Protein AF-A0A4Y2SR06-F1 (afdb_monomer_lite)

Foldseek 3Di:
DVVVVVVVVVPDDPVRVVVVVVVVVVVVVVVVVPDDPVRVVVVVVVVVVVVVVCVVPDDPVRVVVVVVVVVVVVVVVVVVVVVVVVVVVVVVVVVVVVVVD

pLDDT: mean 93.0, std 7.93, range [55.81, 98.44]

Structure (mmCIF, N/CA/C/O backbone):
data_AF-A0A4Y2SR06-F1
#
_entry.id   AF-A0A4Y2SR06-F1
#
loop_
_atom_site.group_PDB
_atom_site.id
_atom_site.type_symbol
_atom_site.label_atom_id
_atom_site.label_alt_id
_atom_site.label_comp_id
_atom_site.label_asym_id
_atom_site.label_entity_id
_atom_site.label_seq_id
_atom_site.pdbx_PDB_ins_code
_atom_site.Cartn_x
_atom_site.Cartn_y
_atom_site.Cartn_z
_atom_site.occupancy
_atom_site.B_iso_or_equiv
_atom_site.auth_seq_id
_atom_site.auth_comp_id
_atom_site.auth_asym_id
_atom_site.auth_atom_id
_atom_site.pdbx_PDB_model_num
ATOM 1 N N . MET A 1 1 ? -14.951 -2.212 27.320 1.00 62.94 1 MET A N 1
ATOM 2 C CA . MET A 1 1 ? -14.625 -3.253 26.310 1.00 62.94 1 MET A CA 1
ATOM 3 C C . MET A 1 1 ? -13.299 -2.998 25.588 1.00 62.94 1 MET A C 1
ATOM 5 O O . MET A 1 1 ? -12.581 -3.966 25.379 1.00 62.94 1 MET A O 1
ATOM 9 N N . ALA A 1 2 ? -12.946 -1.748 25.249 1.00 69.56 2 ALA A N 1
ATOM 10 C CA . ALA A 1 2 ? -11.675 -1.420 24.586 1.00 69.56 2 ALA A CA 1
ATOM 11 C C . ALA A 1 2 ? -10.422 -1.792 25.412 1.00 69.56 2 ALA A C 1
ATOM 13 O O . ALA A 1 2 ? -9.516 -2.412 24.862 1.00 69.56 2 ALA A O 1
ATOM 14 N N . GLN A 1 3 ? -10.429 -1.529 26.728 1.00 74.12 3 GLN A N 1
ATOM 15 C CA . GLN A 1 3 ? -9.310 -1.834 27.637 1.00 74.12 3 GLN A CA 1
ATOM 16 C C . GLN A 1 3 ? -8.935 -3.328 27.625 1.00 74.12 3 GLN A C 1
ATOM 18 O O . GLN A 1 3 ? -7.843 -3.695 27.217 1.00 74.12 3 GLN A O 1
ATOM 23 N N . ARG A 1 4 ? -9.918 -4.211 27.863 1.00 77.56 4 ARG A N 1
ATOM 24 C CA . ARG A 1 4 ? -9.748 -5.681 27.854 1.00 77.56 4 ARG A CA 1
ATOM 25 C C . ARG A 1 4 ? -9.255 -6.251 26.511 1.00 77.56 4 ARG A C 1
ATOM 27 O O . ARG A 1 4 ? -8.835 -7.405 26.435 1.00 77.56 4 ARG A O 1
ATOM 34 N N . GLY A 1 5 ? -9.399 -5.508 25.413 1.00 81.81 5 GLY A N 1
ATOM 35 C CA . GLY A 1 5 ? -8.852 -5.880 24.106 1.00 81.81 5 GLY A CA 1
ATOM 36 C C . GLY A 1 5 ? -7.397 -5.448 23.920 1.00 81.81 5 GLY A C 1
ATOM 37 O O . GLY A 1 5 ? -6.658 -6.134 23.223 1.00 81.81 5 GLY A O 1
ATOM 38 N N . GLN A 1 6 ? -6.991 -4.337 24.534 1.00 82.56 6 GLN A N 1
ATOM 39 C CA . GLN A 1 6 ? -5.603 -3.874 24.552 1.00 82.56 6 GLN A CA 1
ATOM 40 C C . GLN A 1 6 ? -4.762 -4.722 25.504 1.00 82.56 6 GLN A C 1
ATOM 42 O O . GLN A 1 6 ? -3.706 -5.189 25.092 1.00 82.56 6 GLN A O 1
ATOM 47 N N . ASP A 1 7 ? -5.285 -5.012 26.696 1.00 82.81 7 ASP A N 1
ATOM 48 C CA . ASP A 1 7 ? -4.603 -5.830 27.705 1.00 82.81 7 ASP A CA 1
ATOM 49 C C . ASP A 1 7 ? -4.292 -7.230 27.145 1.00 82.81 7 ASP A C 1
ATOM 51 O O . ASP A 1 7 ? -3.145 -7.664 27.128 1.00 82.81 7 ASP A O 1
ATOM 55 N N . ARG A 1 8 ? -5.280 -7.877 26.505 1.00 84.06 8 ARG A N 1
ATOM 56 C CA . ARG A 1 8 ? -5.074 -9.170 25.826 1.00 84.06 8 ARG A CA 1
ATOM 57 C C . ARG A 1 8 ? -4.044 -9.124 24.696 1.00 84.06 8 ARG A C 1
ATOM 59 O O . ARG A 1 8 ? -3.397 -10.129 24.459 1.00 84.06 8 ARG A O 1
ATOM 66 N N . ARG A 1 9 ? -3.898 -7.999 23.984 1.00 89.00 9 ARG A N 1
ATOM 67 C CA . ARG A 1 9 ? -2.894 -7.848 22.909 1.00 89.00 9 ARG A CA 1
ATOM 68 C C . ARG A 1 9 ? -1.494 -7.565 23.451 1.00 89.00 9 ARG A C 1
ATOM 70 O O . ARG A 1 9 ? -0.523 -7.860 22.760 1.00 89.00 9 ARG A O 1
ATOM 77 N N . ALA A 1 10 ? -1.396 -6.954 24.630 1.00 89.19 10 ALA A N 1
ATOM 78 C CA . ALA A 1 10 ? -0.125 -6.712 25.303 1.00 89.19 10 ALA A CA 1
ATOM 79 C C . ALA A 1 10 ? 0.482 -8.017 25.843 1.00 89.19 10 ALA A C 1
ATOM 81 O O . ALA A 1 10 ? 1.699 -8.160 25.845 1.00 89.19 10 ALA A O 1
ATOM 82 N N . GLU A 1 11 ? -0.368 -8.971 26.230 1.00 92.75 11 GLU A N 1
ATOM 83 C CA . GLU A 1 11 ? 0.021 -10.285 26.762 1.00 92.75 11 GLU A CA 1
ATOM 84 C C . GLU A 1 11 ? 0.252 -11.364 25.683 1.00 92.75 11 GLU A C 1
ATOM 86 O O . GLU A 1 11 ? 0.647 -12.481 26.009 1.00 92.75 11 GLU A O 1
ATOM 91 N N . GLU A 1 12 ? 0.012 -11.065 24.400 1.00 93.25 12 GLU A N 1
ATOM 92 C CA . GLU A 1 12 ? 0.224 -12.028 23.310 1.00 93.25 12 GLU A CA 1
ATOM 93 C C . GLU A 1 12 ? 1.702 -12.391 23.143 1.00 93.25 12 GLU A C 1
ATOM 95 O O . GLU A 1 12 ? 2.574 -11.519 23.079 1.00 93.25 12 GLU A O 1
ATOM 100 N N . THR A 1 13 ? 1.968 -13.683 22.947 1.00 95.62 13 THR A N 1
ATOM 101 C CA . THR A 1 13 ? 3.265 -14.131 22.434 1.00 95.62 13 THR A CA 1
ATOM 102 C C . THR A 1 13 ? 3.447 -13.687 20.979 1.00 95.62 13 THR A C 1
ATOM 104 O O . THR A 1 13 ? 2.475 -13.431 20.263 1.00 95.62 13 THR A O 1
ATOM 107 N N . GLU A 1 14 ? 4.692 -13.628 20.497 1.00 95.25 14 GLU A N 1
ATOM 108 C CA . GLU A 1 14 ? 4.962 -13.290 19.090 1.00 95.25 14 GLU A CA 1
ATOM 109 C C . GLU A 1 14 ? 4.263 -14.256 18.119 1.00 95.25 14 GLU A C 1
ATOM 111 O O . GLU A 1 14 ? 3.745 -13.827 17.091 1.00 95.25 14 GLU A O 1
ATOM 116 N N . GLU A 1 15 ? 4.159 -15.544 18.458 1.00 95.94 15 GLU A N 1
ATOM 117 C CA . GLU A 1 15 ? 3.451 -16.534 17.637 1.00 95.94 15 GLU A CA 1
ATOM 118 C C . GLU A 1 15 ? 1.943 -16.249 17.565 1.00 95.94 15 GLU A C 1
ATOM 120 O O . GLU A 1 15 ? 1.367 -16.203 16.475 1.00 95.94 15 GLU A O 1
ATOM 125 N N . GLN A 1 16 ? 1.309 -15.963 18.706 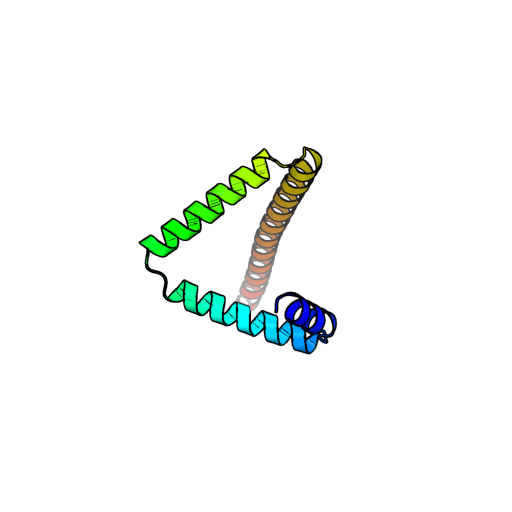1.00 95.88 16 GLN A N 1
ATOM 126 C CA . GLN A 1 16 ? -0.109 -15.597 18.761 1.00 95.88 16 GLN A CA 1
ATOM 127 C C . GLN A 1 16 ? -0.381 -14.292 18.007 1.00 95.88 16 GLN A C 1
ATOM 129 O O . GLN A 1 16 ? -1.351 -14.196 17.247 1.00 95.88 16 GLN A O 1
ATOM 134 N N . ARG A 1 17 ? 0.500 -13.296 18.166 1.00 95.62 17 ARG A N 1
ATOM 135 C CA . ARG A 1 17 ? 0.419 -12.026 17.443 1.00 95.62 17 ARG A CA 1
ATOM 136 C C . ARG A 1 17 ? 0.547 -12.246 15.939 1.00 95.62 17 ARG A C 1
ATOM 138 O O . ARG A 1 17 ? -0.264 -11.704 15.188 1.00 95.62 17 ARG A O 1
ATOM 145 N N . ASN A 1 18 ? 1.522 -13.039 15.499 1.00 96.81 18 ASN A N 1
ATOM 146 C CA . ASN A 1 18 ? 1.748 -13.334 14.086 1.00 96.81 18 ASN A CA 1
ATOM 147 C C . ASN A 1 18 ? 0.563 -14.083 13.471 1.00 96.81 18 ASN A C 1
ATOM 149 O O . ASN A 1 18 ? 0.093 -13.675 12.410 1.00 96.81 18 ASN A O 1
ATOM 153 N N . SER A 1 19 ? 0.011 -15.088 14.162 1.00 96.62 19 SER A N 1
ATOM 154 C CA . SER A 1 19 ? -1.209 -15.780 13.724 1.00 96.62 19 SER A CA 1
ATOM 155 C C . SER A 1 19 ? -2.373 -14.800 13.572 1.00 96.62 19 SER A C 1
ATOM 157 O O . SER A 1 19 ? -2.996 -14.730 12.515 1.00 96.62 19 SER A O 1
ATOM 159 N N . ARG A 1 20 ? -2.620 -13.954 14.582 1.00 95.88 20 ARG A N 1
ATOM 160 C CA . ARG A 1 20 ? -3.701 -12.959 14.539 1.00 95.88 20 ARG A CA 1
ATOM 161 C C . ARG A 1 20 ? -3.508 -11.935 13.417 1.00 95.88 20 ARG A C 1
ATOM 163 O O . ARG A 1 20 ? -4.481 -11.534 12.776 1.00 95.88 20 ARG A O 1
ATOM 170 N N . LEU A 1 21 ? -2.282 -11.454 13.201 1.00 96.56 21 LEU A N 1
ATOM 171 C CA . LEU A 1 21 ? -1.962 -10.528 12.109 1.00 96.56 21 LEU A CA 1
ATOM 172 C C . LEU A 1 21 ? -2.150 -11.198 10.742 1.00 96.56 21 LEU A C 1
ATOM 174 O O . LEU A 1 21 ? -2.693 -10.555 9.844 1.00 96.56 21 LEU A O 1
ATOM 178 N N . SER A 1 22 ? -1.768 -12.471 10.610 1.00 97.56 22 SER A N 1
ATOM 179 C CA . SER A 1 22 ? -1.962 -13.269 9.397 1.00 97.56 22 SER A CA 1
ATOM 180 C C . SER A 1 22 ? -3.446 -13.418 9.057 1.00 97.56 22 SER A C 1
ATOM 182 O O . SER A 1 22 ? -3.859 -13.060 7.955 1.00 97.56 22 SER A O 1
ATOM 184 N N . ASP A 1 23 ? -4.280 -13.799 10.028 1.00 97.69 23 ASP A N 1
ATOM 185 C CA . ASP A 1 23 ? -5.729 -13.943 9.831 1.00 97.69 23 ASP A CA 1
ATOM 186 C C . ASP A 1 23 ? -6.386 -12.619 9.408 1.00 97.69 23 ASP A C 1
ATOM 188 O O . ASP A 1 23 ? -7.244 -12.568 8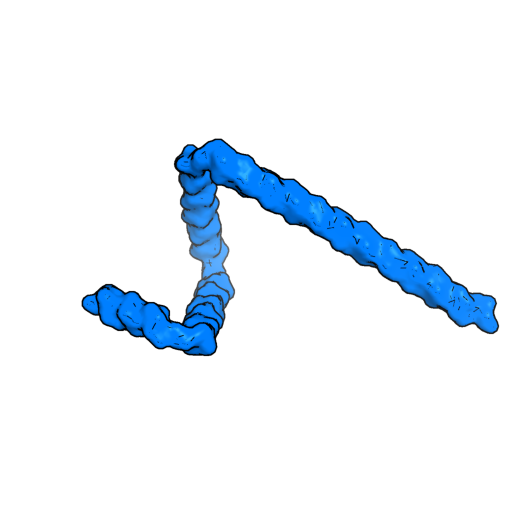.522 1.00 97.69 23 ASP A O 1
ATOM 192 N N . MET A 1 24 ? -5.976 -11.506 10.027 1.00 97.06 24 MET A N 1
ATOM 193 C CA . MET A 1 24 ? -6.466 -10.176 9.656 1.00 97.06 24 MET A CA 1
ATOM 194 C C . MET A 1 24 ? -5.993 -9.753 8.264 1.00 97.06 24 MET A C 1
ATOM 196 O O . MET A 1 24 ? -6.751 -9.097 7.542 1.00 97.06 24 MET A O 1
ATOM 200 N N . ALA A 1 25 ? -4.762 -10.106 7.884 1.00 96.94 25 ALA A N 1
ATOM 201 C CA . ALA A 1 25 ? -4.243 -9.855 6.549 1.00 96.94 25 ALA A CA 1
ATOM 202 C C . ALA A 1 25 ? -5.032 -10.656 5.508 1.00 96.94 25 ALA A C 1
ATOM 204 O O . ALA A 1 25 ? -5.479 -10.056 4.531 1.00 96.94 25 ALA A O 1
ATOM 205 N N . GLN A 1 26 ? -5.288 -11.946 5.756 1.00 98.06 26 GLN A N 1
ATOM 206 C CA . GLN A 1 26 ? -6.074 -12.816 4.879 1.00 98.06 26 GLN A CA 1
ATOM 207 C C . GLN A 1 26 ? -7.484 -12.260 4.656 1.00 98.06 26 GLN A C 1
ATOM 209 O O . GLN A 1 26 ? -7.847 -11.955 3.522 1.00 98.06 26 GLN A O 1
ATOM 214 N N . ARG A 1 27 ? -8.235 -11.985 5.730 1.00 97.81 27 ARG A N 1
ATOM 215 C CA . ARG A 1 27 ? -9.572 -11.363 5.631 1.00 97.81 27 ARG A CA 1
ATOM 216 C C . ARG A 1 27 ? -9.538 -9.988 4.963 1.00 97.81 27 ARG A C 1
ATOM 218 O O . ARG A 1 27 ? -10.517 -9.519 4.387 1.00 97.81 27 ARG A O 1
ATOM 225 N N . GLY A 1 28 ? -8.425 -9.270 5.100 1.00 97.00 28 GLY A N 1
ATOM 226 C CA . GLY A 1 28 ? -8.191 -8.013 4.399 1.00 97.00 28 GLY A CA 1
ATOM 227 C C . GLY A 1 28 ? -8.030 -8.200 2.892 1.00 97.00 28 GLY A C 1
ATOM 228 O O . GLY A 1 28 ? -8.497 -7.347 2.144 1.00 97.00 28 GLY A O 1
ATOM 229 N N . GLN A 1 29 ? -7.388 -9.283 2.450 1.00 97.31 29 GLN A N 1
ATOM 230 C CA . GLN A 1 29 ? -7.256 -9.608 1.031 1.00 97.31 29 GLN A CA 1
ATOM 231 C C . GLN A 1 29 ? -8.565 -10.119 0.438 1.00 97.31 29 GLN A C 1
ATOM 233 O O . GLN A 1 29 ? -8.952 -9.622 -0.611 1.00 97.31 29 GLN A O 1
ATOM 238 N N . GLU A 1 30 ? -9.271 -11.017 1.128 1.00 97.94 30 GLU A N 1
ATOM 239 C CA . GLU A 1 30 ? -10.585 -11.528 0.701 1.00 97.94 30 GLU A CA 1
ATOM 240 C C . GLU A 1 30 ? -11.557 -10.370 0.439 1.00 97.94 30 GLU A C 1
ATOM 242 O O . GLU A 1 30 ? -12.055 -10.210 -0.671 1.00 97.94 30 GLU A O 1
ATOM 247 N N . ARG A 1 31 ? -11.690 -9.443 1.401 1.00 97.12 31 ARG A N 1
ATOM 248 C CA . ARG A 1 31 ? -12.534 -8.250 1.224 1.00 97.12 31 ARG A CA 1
ATOM 249 C C . ARG A 1 31 ? -12.116 -7.363 0.055 1.00 97.12 31 ARG A C 1
ATOM 251 O O . ARG A 1 31 ? -12.979 -6.751 -0.550 1.00 97.12 31 ARG A O 1
ATOM 258 N N . ARG A 1 32 ? -10.814 -7.246 -0.240 1.00 96.81 32 ARG A N 1
ATOM 259 C CA . ARG A 1 32 ? -10.328 -6.456 -1.388 1.00 96.81 32 ARG A CA 1
ATOM 260 C C . ARG A 1 32 ? -10.551 -7.166 -2.717 1.00 96.81 32 ARG A C 1
ATOM 262 O O . ARG A 1 32 ? -10.695 -6.484 -3.723 1.00 96.81 32 ARG A O 1
ATOM 269 N N . ALA A 1 33 ? -10.523 -8.496 -2.731 1.00 97.31 33 ALA A N 1
ATOM 270 C CA . ALA A 1 33 ? -10.796 -9.290 -3.923 1.00 97.31 33 ALA A CA 1
ATOM 271 C C . ALA A 1 33 ? -12.276 -9.204 -4.330 1.00 97.31 33 ALA A C 1
ATOM 273 O O . ALA A 1 33 ? -12.586 -9.285 -5.512 1.00 97.31 33 ALA A O 1
ATOM 274 N N . GLU A 1 34 ? -13.163 -8.993 -3.357 1.00 97.69 34 GLU A N 1
ATOM 275 C CA . GLU A 1 34 ? -14.608 -8.833 -3.555 1.00 97.69 34 GLU A CA 1
ATOM 276 C C . GLU A 1 34 ? -15.043 -7.382 -3.846 1.00 97.69 34 GLU A C 1
ATOM 278 O O . GLU A 1 34 ? -16.231 -7.124 -4.036 1.00 97.69 34 GLU A O 1
ATOM 283 N N . GLU A 1 35 ? -14.120 -6.412 -3.875 1.00 98.12 35 GLU A N 1
ATOM 284 C CA . GLU A 1 35 ? -14.472 -5.018 -4.171 1.00 98.12 35 GLU A CA 1
ATOM 285 C C . GLU A 1 35 ? -14.914 -4.840 -5.626 1.00 98.12 35 GLU A C 1
ATOM 287 O O . GLU A 1 35 ? -14.232 -5.248 -6.564 1.00 98.12 35 GLU A O 1
ATOM 292 N N . THR A 1 36 ? -16.015 -4.115 -5.805 1.00 98.31 36 THR A N 1
ATOM 293 C CA . THR A 1 36 ? -16.368 -3.511 -7.098 1.00 98.31 36 THR A CA 1
ATOM 294 C C . THR A 1 36 ? -15.376 -2.409 -7.478 1.00 98.31 36 THR A C 1
ATOM 296 O O . THR A 1 36 ? -14.701 -1.835 -6.613 1.00 98.31 36 THR A O 1
ATOM 299 N N . ASP A 1 37 ? -15.314 -2.054 -8.761 1.00 98.19 37 ASP A N 1
ATOM 300 C CA . ASP A 1 37 ? -14.448 -0.968 -9.227 1.00 98.19 37 ASP A CA 1
ATOM 301 C C . ASP A 1 37 ? -14.788 0.371 -8.552 1.00 98.19 37 ASP A C 1
ATOM 303 O O . ASP A 1 37 ? -13.880 1.108 -8.159 1.00 98.19 37 ASP A O 1
ATOM 307 N N . GLU A 1 38 ? -16.068 0.675 -8.314 1.00 98.06 38 GLU A N 1
ATOM 308 C CA . GLU A 1 38 ? -16.489 1.879 -7.588 1.00 98.06 38 GLU A CA 1
ATOM 309 C C . GLU A 1 38 ? -16.002 1.879 -6.134 1.00 98.06 38 GLU A C 1
ATOM 311 O O . GLU A 1 38 ? -15.462 2.883 -5.655 1.00 98.06 38 GLU A O 1
ATOM 316 N N . GLN A 1 39 ? -16.148 0.755 -5.423 1.00 98.25 39 GLN A N 1
ATOM 317 C CA . GLN A 1 39 ? -15.664 0.614 -4.045 1.00 98.25 39 GLN A CA 1
ATOM 318 C C . GLN A 1 39 ? -14.143 0.740 -3.977 1.00 98.25 39 GLN A C 1
ATOM 320 O O . GLN A 1 39 ? -13.613 1.460 -3.123 1.00 98.25 39 GLN A O 1
ATOM 325 N N . ARG A 1 40 ? -13.439 0.094 -4.910 1.00 98.12 40 ARG A N 1
ATOM 326 C CA . ARG A 1 40 ? -11.984 0.167 -5.025 1.00 98.12 40 ARG A CA 1
ATOM 327 C C . ARG A 1 40 ? -11.529 1.598 -5.288 1.00 98.12 40 ARG A C 1
ATOM 329 O O . ARG A 1 40 ? -10.630 2.082 -4.599 1.00 98.12 40 ARG A O 1
ATOM 336 N N . ASN A 1 41 ? -12.158 2.292 -6.232 1.00 98.31 41 ASN A N 1
ATOM 337 C CA . ASN A 1 41 ? -11.831 3.676 -6.572 1.00 98.31 41 ASN A CA 1
ATOM 338 C C . ASN A 1 41 ? -12.095 4.623 -5.399 1.00 98.31 41 ASN A C 1
ATOM 340 O O . ASN A 1 41 ? -11.230 5.433 -5.067 1.00 98.31 41 ASN A O 1
ATOM 344 N N . SER A 1 42 ? -13.226 4.464 -4.707 1.00 98.25 42 SER A N 1
ATOM 345 C CA . SER A 1 42 ? -13.540 5.216 -3.487 1.00 98.25 42 SER A CA 1
ATOM 346 C C . SER A 1 42 ? -12.483 4.994 -2.395 1.00 98.25 42 SER A C 1
ATOM 348 O O . SER A 1 42 ? -11.914 5.949 -1.857 1.00 98.25 42 SER A O 1
ATOM 350 N N . ARG A 1 43 ? -12.106 3.735 -2.128 1.00 97.69 43 ARG A N 1
ATOM 351 C CA . ARG A 1 43 ? -11.050 3.400 -1.160 1.00 97.69 43 ARG A CA 1
ATOM 352 C C . ARG A 1 43 ? -9.696 3.998 -1.547 1.00 97.69 43 ARG A C 1
ATOM 354 O O . ARG A 1 43 ? -8.994 4.530 -0.683 1.00 97.69 43 ARG A O 1
ATOM 361 N N . LEU A 1 44 ? -9.303 3.904 -2.819 1.00 98.19 44 LEU A N 1
ATOM 362 C CA . LEU A 1 44 ? -8.052 4.483 -3.320 1.00 98.19 44 LEU A CA 1
ATOM 363 C C . LEU A 1 44 ? -8.050 6.012 -3.196 1.00 98.19 44 LEU A C 1
ATOM 365 O O . LEU A 1 44 ? -7.040 6.569 -2.763 1.00 98.19 44 LEU A O 1
ATOM 369 N N . ALA A 1 45 ? -9.170 6.676 -3.493 1.00 98.31 45 ALA A N 1
ATOM 370 C CA . ALA A 1 45 ? -9.313 8.122 -3.350 1.00 98.31 45 ALA A CA 1
ATOM 371 C C . ALA A 1 45 ? -9.117 8.567 -1.892 1.00 98.31 45 ALA A C 1
ATOM 373 O O . ALA A 1 45 ? -8.295 9.446 -1.623 1.00 98.31 45 ALA A O 1
ATOM 374 N N . VAL A 1 46 ? -9.766 7.889 -0.937 1.00 98.44 46 VAL A N 1
ATOM 375 C CA . VAL A 1 46 ? -9.611 8.175 0.501 1.00 98.44 46 VAL A CA 1
ATOM 376 C C . VAL A 1 46 ? -8.162 7.975 0.962 1.00 98.44 46 VAL A C 1
ATOM 378 O O . VAL A 1 46 ? -7.612 8.811 1.682 1.00 98.44 46 VAL A O 1
ATOM 381 N N . MET A 1 47 ? -7.499 6.891 0.543 1.00 97.88 47 MET A N 1
ATOM 382 C CA . MET A 1 47 ? -6.084 6.670 0.877 1.00 97.88 47 MET A CA 1
ATOM 383 C C . MET A 1 47 ? -5.167 7.733 0.260 1.00 97.88 47 MET A C 1
ATOM 385 O O . MET A 1 47 ? -4.211 8.169 0.908 1.00 97.88 47 MET A O 1
ATOM 389 N N . GLY A 1 48 ? -5.462 8.159 -0.971 1.00 98.00 48 GLY A N 1
ATOM 390 C CA . GLY A 1 48 ? -4.759 9.235 -1.662 1.00 98.00 48 GLY A CA 1
ATOM 391 C C . GLY A 1 48 ? -4.856 10.553 -0.901 1.00 98.00 48 GLY A C 1
ATOM 392 O O . GLY A 1 48 ? -3.820 11.139 -0.579 1.00 98.00 48 GLY A O 1
ATOM 393 N N . GLN A 1 49 ? -6.073 10.957 -0.526 1.00 98.38 49 GLN A N 1
ATOM 394 C CA . GLN A 1 49 ? -6.334 12.173 0.247 1.00 98.38 49 GLN A CA 1
ATOM 395 C C . GLN A 1 49 ? -5.598 12.155 1.593 1.00 98.38 49 GLN A C 1
ATOM 397 O O . GLN A 1 49 ? -4.804 13.051 1.870 1.00 98.38 49 GLN A O 1
ATOM 402 N N . ARG A 1 50 ? -5.746 11.084 2.387 1.00 98.12 50 ARG A N 1
ATOM 403 C CA . ARG A 1 50 ? -5.033 10.947 3.675 1.00 98.12 50 ARG A CA 1
ATOM 404 C C . ARG A 1 50 ? -3.514 10.949 3.511 1.00 98.12 50 ARG A C 1
ATOM 406 O O . ARG A 1 50 ? -2.773 11.329 4.413 1.00 98.12 50 ARG A O 1
ATOM 413 N N . SER A 1 51 ? -3.002 10.466 2.378 1.00 96.88 51 SER A N 1
ATOM 414 C CA . SER A 1 51 ? -1.571 10.534 2.090 1.00 96.88 51 SER A CA 1
ATOM 415 C C . SER A 1 51 ? -1.114 11.935 1.695 1.00 96.88 51 SER A C 1
ATOM 417 O O . SER A 1 51 ? 0.062 12.232 1.889 1.00 96.88 51 SER A O 1
ATOM 419 N N . GLN A 1 52 ? -1.970 12.755 1.090 1.00 97.25 52 GLN A N 1
ATOM 420 C CA . GLN A 1 52 ? -1.660 14.150 0.788 1.00 97.25 52 GLN A CA 1
ATOM 421 C C . GLN A 1 52 ? -1.675 14.988 2.065 1.00 97.25 52 GLN A C 1
ATOM 423 O O . GLN A 1 52 ? -0.702 15.686 2.318 1.00 97.25 52 GLN A O 1
ATOM 428 N N . GLU A 1 53 ? -2.693 14.815 2.906 1.00 97.94 53 GLU A N 1
ATOM 429 C CA . GLU A 1 53 ? -2.813 15.455 4.221 1.00 97.94 53 GLU A CA 1
ATOM 430 C C . GLU A 1 53 ? -1.571 15.195 5.087 1.00 97.94 53 GLU A C 1
ATOM 432 O O . GLU A 1 53 ? -0.853 16.128 5.430 1.00 97.94 53 GLU A O 1
ATOM 437 N N . ARG A 1 54 ? -1.180 13.924 5.277 1.00 96.50 54 ARG A N 1
ATOM 438 C CA . ARG A 1 54 ? 0.055 13.579 6.013 1.00 96.50 54 ARG A CA 1
ATOM 439 C C . ARG A 1 54 ? 1.335 14.169 5.416 1.00 96.50 54 ARG A C 1
ATOM 441 O O . ARG A 1 54 ? 2.326 14.308 6.123 1.00 96.50 54 ARG A O 1
ATOM 448 N N . ARG A 1 55 ? 1.374 14.431 4.104 1.00 96.12 55 ARG A N 1
ATOM 449 C CA . ARG A 1 55 ? 2.534 15.078 3.464 1.00 96.12 55 ARG A CA 1
ATOM 450 C C . ARG A 1 55 ? 2.519 16.588 3.661 1.00 96.12 55 ARG A C 1
ATOM 452 O O . ARG A 1 55 ? 3.599 17.160 3.705 1.00 96.12 55 ARG A O 1
ATOM 459 N N . ALA A 1 56 ? 1.337 17.195 3.726 1.00 96.38 56 ALA A N 1
ATOM 460 C CA . ALA A 1 56 ? 1.166 18.617 3.986 1.00 96.38 56 ALA A CA 1
ATOM 461 C C . ALA A 1 56 ? 1.473 18.959 5.452 1.00 96.38 56 ALA A C 1
ATOM 463 O O . ALA A 1 56 ? 2.082 19.987 5.716 1.00 96.38 56 ALA A O 1
ATOM 464 N N . GLU A 1 57 ? 1.113 18.073 6.384 1.00 97.25 57 GLU A N 1
ATOM 465 C CA . GLU A 1 57 ? 1.357 18.232 7.827 1.00 97.25 57 GLU A CA 1
ATOM 466 C C . GLU A 1 57 ? 2.759 17.787 8.281 1.00 97.25 57 GLU A C 1
ATOM 468 O O . GLU A 1 57 ? 3.140 17.996 9.432 1.00 97.25 57 GLU A O 1
ATOM 473 N N . GLY A 1 58 ? 3.526 17.128 7.409 1.00 95.38 58 GLY A N 1
ATOM 474 C CA . GLY A 1 58 ? 4.829 16.563 7.758 1.00 95.38 58 GLY A CA 1
ATOM 475 C C . GLY A 1 58 ? 5.926 17.618 7.913 1.00 95.38 58 GLY A C 1
ATOM 476 O O . GLY A 1 58 ? 5.941 18.627 7.212 1.00 95.38 58 GLY A O 1
ATOM 477 N N . THR A 1 59 ? 6.897 17.349 8.786 1.00 98.00 59 THR A N 1
ATOM 478 C CA . THR A 1 59 ? 8.068 18.223 8.971 1.00 98.00 59 THR A CA 1
ATOM 479 C C . THR A 1 59 ? 9.080 18.080 7.831 1.00 98.00 59 THR A C 1
ATOM 481 O O . THR A 1 59 ? 9.103 17.068 7.121 1.00 98.00 59 THR A O 1
ATOM 484 N N . ASP A 1 60 ? 9.982 19.054 7.684 1.00 97.50 60 ASP A N 1
ATOM 485 C CA . ASP A 1 60 ? 11.070 18.979 6.698 1.00 97.50 60 ASP A CA 1
ATOM 486 C C . ASP A 1 60 ? 11.968 17.753 6.904 1.00 97.50 60 ASP A C 1
ATOM 488 O O . ASP A 1 60 ? 12.364 17.107 5.935 1.00 97.50 60 ASP A O 1
ATOM 492 N N . GLU A 1 61 ? 12.220 17.364 8.155 1.00 97.62 61 GLU A N 1
ATOM 493 C CA . GLU A 1 61 ? 12.996 16.162 8.474 1.00 97.62 61 GLU A CA 1
ATOM 494 C C . GLU A 1 61 ? 12.273 14.886 8.015 1.00 97.62 61 GLU A C 1
ATOM 496 O O . GLU A 1 61 ? 12.851 14.029 7.345 1.00 97.62 61 GLU A O 1
ATOM 501 N N . GL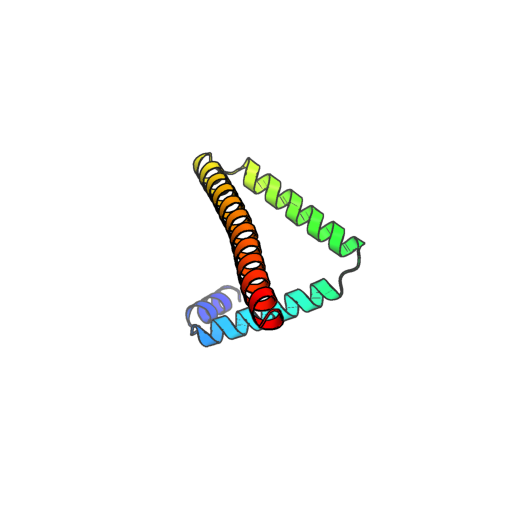N A 1 62 ? 10.965 14.781 8.281 1.00 97.38 62 GLN A N 1
ATOM 502 C CA . GLN A 1 62 ? 10.148 13.663 7.796 1.00 97.38 62 GLN A CA 1
ATOM 503 C C . GLN A 1 62 ? 10.098 13.628 6.263 1.00 97.38 62 GLN A C 1
ATOM 505 O O . GLN A 1 62 ? 10.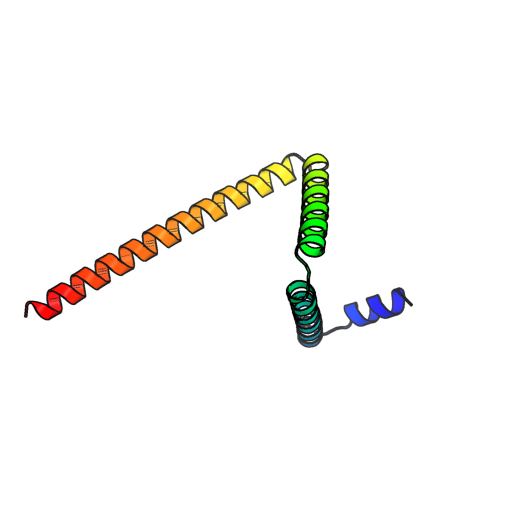145 12.554 5.650 1.00 97.38 62 GLN A O 1
ATOM 510 N N . ARG A 1 63 ? 10.027 14.799 5.621 1.00 96.94 63 ARG A N 1
ATOM 511 C CA . ARG A 1 63 ? 10.079 14.931 4.163 1.00 96.94 63 ARG A CA 1
ATOM 512 C C . ARG A 1 63 ? 11.428 14.466 3.616 1.00 96.94 63 ARG A C 1
ATOM 514 O O . ARG A 1 63 ? 11.436 13.679 2.669 1.00 96.94 63 ARG A O 1
ATOM 521 N N . ASN A 1 64 ? 12.535 14.904 4.204 1.00 97.94 64 ASN A N 1
ATOM 522 C CA . ASN A 1 64 ? 13.886 14.543 3.778 1.00 97.94 64 ASN A CA 1
ATOM 523 C C . ASN A 1 64 ? 14.165 13.053 3.978 1.00 97.94 64 ASN A C 1
ATOM 525 O O . ASN A 1 64 ? 14.639 12.399 3.049 1.00 97.94 64 ASN A O 1
ATOM 529 N N . SER A 1 65 ? 13.776 12.487 5.122 1.00 97.56 65 SER A N 1
ATOM 530 C CA . SER A 1 65 ? 13.865 11.047 5.385 1.00 97.56 65 SER A CA 1
ATOM 531 C C . SER A 1 65 ? 13.096 10.232 4.336 1.00 97.56 65 SER A C 1
ATOM 533 O O . SER A 1 65 ? 13.645 9.313 3.720 1.00 97.56 65 SER A O 1
ATOM 535 N N . ARG A 1 66 ? 11.857 10.638 4.014 1.00 96.69 66 ARG A N 1
ATOM 536 C CA . ARG A 1 66 ? 11.050 10.000 2.961 1.00 96.69 66 ARG A CA 1
ATOM 537 C C . ARG A 1 66 ? 11.704 10.086 1.579 1.00 96.69 66 ARG A C 1
ATOM 539 O O . ARG A 1 66 ? 11.686 9.100 0.844 1.00 96.69 66 ARG A O 1
ATOM 546 N N . LEU A 1 67 ? 12.254 11.243 1.205 1.00 97.44 67 LEU A N 1
ATOM 547 C CA . LEU A 1 67 ? 12.933 11.415 -0.086 1.00 97.44 67 LEU A CA 1
ATOM 548 C C . LEU A 1 67 ? 14.223 10.592 -0.165 1.00 97.44 67 LEU A C 1
ATOM 550 O O . LEU A 1 67 ? 14.476 9.968 -1.194 1.00 97.44 67 LEU A O 1
ATOM 554 N N . SER A 1 68 ? 14.992 10.532 0.922 1.00 97.62 68 SER A N 1
ATOM 555 C CA . SER A 1 68 ? 16.188 9.693 1.014 1.00 97.62 68 SER A CA 1
ATOM 556 C C . SER A 1 68 ? 15.839 8.219 0.796 1.00 97.62 68 SER A C 1
ATOM 558 O O . SER A 1 68 ? 16.406 7.582 -0.092 1.00 97.62 68 SER A O 1
ATOM 560 N N . ALA A 1 69 ? 14.819 7.705 1.493 1.00 97.81 69 ALA A N 1
ATOM 561 C CA . ALA A 1 69 ? 14.346 6.332 1.316 1.00 97.81 69 ALA A CA 1
ATOM 562 C C . ALA A 1 69 ? 13.898 6.037 -0.129 1.00 97.81 69 ALA A C 1
ATOM 564 O O . ALA A 1 69 ? 14.230 4.987 -0.678 1.00 97.81 69 ALA A O 1
ATOM 565 N N . MET A 1 70 ? 13.198 6.973 -0.786 1.00 96.94 70 MET A N 1
ATOM 566 C CA . MET A 1 70 ? 12.808 6.824 -2.196 1.00 96.94 70 MET A CA 1
ATOM 567 C C . MET A 1 70 ? 14.018 6.736 -3.132 1.00 96.94 70 MET A C 1
ATOM 569 O O . MET A 1 70 ? 14.027 5.910 -4.046 1.00 96.94 70 MET A O 1
ATOM 573 N N . VAL A 1 71 ? 15.035 7.575 -2.912 1.00 97.56 71 VAL A N 1
ATOM 574 C CA . VAL A 1 71 ? 16.267 7.561 -3.710 1.00 97.56 71 VAL A CA 1
ATOM 575 C C . VAL A 1 71 ? 17.030 6.255 -3.508 1.00 97.56 71 VAL A C 1
ATOM 577 O O . VAL A 1 71 ? 17.479 5.675 -4.495 1.00 97.56 71 VAL A O 1
ATOM 580 N N . GLN A 1 72 ? 17.153 5.768 -2.271 1.00 97.38 72 GLN A N 1
ATOM 581 C CA . GLN A 1 72 ? 17.815 4.488 -2.000 1.00 97.38 72 GLN A CA 1
ATOM 582 C C . GLN A 1 72 ? 17.073 3.324 -2.661 1.00 97.38 72 GLN A C 1
ATOM 584 O O . GLN A 1 72 ? 17.676 2.581 -3.431 1.00 97.38 72 GLN A O 1
ATOM 589 N N . HIS A 1 73 ? 15.750 3.245 -2.503 1.00 96.56 73 HIS A N 1
ATOM 590 C CA . HIS A 1 73 ? 14.948 2.209 -3.155 1.00 96.56 73 HIS A CA 1
ATOM 591 C C . HIS A 1 73 ? 15.067 2.256 -4.693 1.00 96.56 73 HIS A C 1
ATOM 593 O O . HIS A 1 73 ? 15.155 1.221 -5.353 1.00 96.56 73 HIS A O 1
ATOM 599 N N . ALA A 1 74 ? 15.114 3.450 -5.297 1.00 96.25 74 ALA A N 1
ATOM 600 C CA . ALA A 1 74 ? 15.336 3.588 -6.738 1.00 96.25 74 ALA A CA 1
ATOM 601 C C . ALA A 1 74 ? 16.738 3.114 -7.168 1.00 96.25 74 ALA A C 1
ATOM 603 O O . ALA A 1 74 ? 16.883 2.507 -8.233 1.00 96.25 74 ALA A O 1
ATOM 604 N N . ARG A 1 75 ? 17.764 3.362 -6.343 1.00 96.19 75 ARG A N 1
ATOM 605 C CA . ARG A 1 75 ? 19.131 2.872 -6.575 1.00 96.19 75 ARG A CA 1
ATOM 606 C C . ARG A 1 75 ? 19.195 1.351 -6.493 1.00 96.19 75 ARG A C 1
ATOM 608 O O . ARG A 1 75 ? 19.683 0.739 -7.436 1.00 96.19 75 ARG A O 1
ATOM 615 N N . GLU A 1 76 ? 18.644 0.750 -5.444 1.00 96.12 76 GLU A N 1
ATOM 616 C CA . GLU A 1 76 ? 18.580 -0.709 -5.272 1.00 96.12 76 GLU A CA 1
ATOM 617 C C . GLU A 1 76 ? 17.859 -1.383 -6.443 1.00 96.12 76 GLU A C 1
ATOM 619 O O . GLU A 1 76 ? 18.372 -2.322 -7.046 1.00 96.12 76 GLU A O 1
ATOM 624 N N . ARG A 1 77 ? 16.707 -0.840 -6.859 1.00 94.75 77 ARG A N 1
ATOM 625 C CA . ARG A 1 77 ? 15.974 -1.331 -8.035 1.00 94.75 77 ARG A CA 1
ATOM 626 C C . ARG A 1 77 ? 16.820 -1.301 -9.304 1.00 94.75 77 ARG A C 1
ATOM 628 O O . ARG A 1 77 ? 16.739 -2.233 -10.100 1.00 94.75 77 ARG A O 1
ATOM 635 N N . ARG A 1 78 ? 17.607 -0.242 -9.507 1.00 94.06 78 ARG A N 1
ATOM 636 C CA . ARG A 1 78 ? 18.502 -0.127 -10.664 1.00 94.06 78 ARG A CA 1
ATOM 637 C C . ARG A 1 78 ? 19.637 -1.149 -10.599 1.00 94.06 78 ARG A C 1
ATOM 639 O O . ARG A 1 78 ? 19.945 -1.746 -11.625 1.00 94.06 78 ARG A O 1
ATOM 646 N N . LEU A 1 79 ? 20.226 -1.357 -9.423 1.00 94.31 79 LEU A N 1
ATOM 647 C CA . LEU A 1 79 ? 21.281 -2.352 -9.219 1.00 94.31 79 LEU A CA 1
ATOM 648 C C . LEU A 1 79 ? 20.768 -3.766 -9.497 1.00 94.31 79 LEU A C 1
ATOM 650 O O . LEU A 1 79 ? 21.365 -4.454 -10.315 1.00 94.31 79 LEU A O 1
ATOM 654 N N . ASN A 1 80 ? 19.606 -4.142 -8.957 1.00 93.25 80 ASN A N 1
ATOM 655 C CA . ASN A 1 80 ? 19.017 -5.468 -9.181 1.00 93.25 80 ASN A CA 1
ATOM 656 C C . ASN A 1 80 ? 18.770 -5.765 -10.672 1.00 93.25 80 ASN A C 1
ATOM 658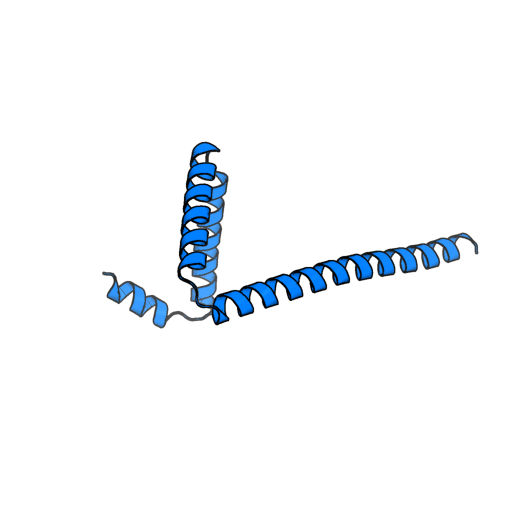 O O . ASN A 1 80 ? 18.948 -6.894 -11.123 1.00 93.25 80 ASN A O 1
ATOM 662 N N . VAL A 1 81 ? 18.377 -4.755 -11.461 1.00 93.06 81 VAL A N 1
ATOM 663 C CA . VAL A 1 81 ? 18.209 -4.905 -12.918 1.00 93.06 81 VAL A CA 1
ATOM 664 C C . VAL A 1 81 ? 19.553 -5.154 -13.603 1.00 93.06 81 VAL A C 1
ATOM 666 O O . VAL A 1 81 ? 19.653 -6.053 -14.434 1.00 93.06 81 VAL A O 1
ATOM 669 N N . ILE A 1 82 ? 20.583 -4.383 -13.248 1.00 93.44 82 ILE A N 1
ATOM 670 C CA . ILE A 1 82 ? 21.929 -4.522 -13.821 1.00 93.44 82 ILE A CA 1
ATOM 671 C C . ILE A 1 82 ? 22.541 -5.875 -13.441 1.00 93.44 82 ILE A C 1
ATOM 673 O O . ILE A 1 82 ? 23.097 -6.565 -14.291 1.00 93.44 82 ILE A O 1
ATOM 677 N N . GLU A 1 83 ? 22.415 -6.283 -12.181 1.00 89.94 83 GLU A N 1
ATOM 678 C CA . GLU A 1 83 ? 22.903 -7.576 -11.703 1.00 89.94 83 GLU A CA 1
ATOM 679 C C . GLU A 1 83 ? 22.222 -8.735 -12.431 1.00 89.94 83 GLU A C 1
ATOM 681 O O . GLU A 1 83 ? 22.912 -9.629 -12.920 1.00 89.94 83 GLU A O 1
ATOM 686 N N . GLY A 1 84 ? 20.896 -8.689 -12.597 1.00 90.88 84 GLY A N 1
ATOM 687 C CA . GLY A 1 84 ? 20.168 -9.689 -13.381 1.00 90.88 84 GLY A CA 1
ATOM 688 C C . GLY A 1 84 ? 20.624 -9.746 -14.844 1.00 90.88 84 GLY A C 1
ATOM 689 O O . GLY A 1 84 ? 20.819 -10.832 -15.393 1.00 90.88 84 GLY A O 1
ATOM 690 N N . GLN A 1 85 ? 20.865 -8.588 -15.470 1.00 89.75 85 GLN A N 1
ATOM 691 C CA . GLN A 1 85 ? 21.406 -8.516 -16.833 1.00 89.75 85 GLN A CA 1
ATOM 692 C C . GLN A 1 85 ? 22.797 -9.152 -16.928 1.00 89.75 85 GLN A C 1
ATOM 694 O O . GLN A 1 85 ? 23.042 -9.965 -17.819 1.00 89.75 85 GLN A O 1
ATOM 699 N N . ASN A 1 86 ? 23.691 -8.831 -15.993 1.00 90.38 86 ASN A N 1
ATOM 700 C CA . ASN A 1 86 ? 25.044 -9.381 -15.957 1.00 90.38 86 ASN A CA 1
ATOM 701 C C . ASN A 1 86 ? 25.030 -10.901 -15.741 1.00 90.38 86 ASN A C 1
ATOM 703 O O . ASN A 1 86 ? 25.736 -11.630 -16.437 1.00 90.38 86 ASN A O 1
ATOM 707 N N . GLN A 1 87 ? 24.190 -11.397 -14.827 1.00 88.81 87 GLN A N 1
ATOM 708 C CA . GLN A 1 87 ? 24.023 -12.833 -14.589 1.00 88.81 87 GLN A CA 1
ATOM 709 C C . GLN A 1 87 ? 23.572 -13.568 -15.856 1.00 88.81 87 GLN A C 1
ATOM 711 O O . GLN A 1 87 ? 24.124 -14.619 -16.185 1.00 88.81 87 GLN A O 1
ATOM 716 N N . HIS A 1 88 ? 22.602 -13.016 -16.590 1.00 90.31 88 HIS A N 1
ATOM 717 C CA . HIS A 1 88 ? 22.124 -13.609 -17.836 1.00 90.31 88 HIS A CA 1
ATOM 718 C C . HIS A 1 88 ? 23.198 -13.615 -18.939 1.00 90.31 88 HIS A C 1
ATOM 720 O O . HIS A 1 88 ? 23.361 -14.619 -19.636 1.00 90.31 88 HIS A O 1
ATOM 726 N N . GLN A 1 89 ? 23.971 -12.532 -19.078 1.00 88.62 89 GLN A N 1
ATOM 727 C CA . GLN A 1 89 ? 25.071 -12.455 -20.049 1.00 88.62 89 GLN A CA 1
ATOM 728 C C . GLN A 1 89 ? 26.154 -13.502 -19.769 1.00 88.62 89 GLN A C 1
ATOM 730 O O . GLN A 1 89 ? 26.590 -14.201 -20.683 1.00 88.62 89 GLN A O 1
ATOM 735 N N . ILE A 1 90 ? 26.545 -13.658 -18.500 1.00 91.12 90 ILE A N 1
ATOM 736 C CA . ILE A 1 90 ? 27.523 -14.667 -18.081 1.00 91.12 90 ILE A CA 1
ATOM 737 C C . ILE A 1 90 ? 27.004 -16.079 -18.384 1.00 91.12 90 ILE A C 1
ATOM 739 O O . ILE A 1 90 ? 27.727 -16.881 -18.974 1.00 91.12 90 ILE A O 1
ATOM 743 N N . GLN A 1 91 ? 25.749 -16.382 -18.038 1.00 88.69 91 GLN A N 1
ATOM 744 C CA . GLN A 1 91 ? 25.135 -17.679 -18.351 1.00 88.69 91 GLN A CA 1
ATOM 745 C C . GLN A 1 91 ? 25.131 -17.959 -19.858 1.00 88.69 91 GLN A C 1
ATOM 747 O O . GLN A 1 91 ? 25.519 -19.046 -20.282 1.00 88.69 91 GLN A O 1
ATOM 752 N N . THR A 1 92 ? 24.761 -16.964 -20.668 1.00 89.44 92 THR A N 1
ATOM 753 C CA . THR A 1 92 ? 24.742 -17.072 -22.134 1.00 89.44 92 THR A CA 1
ATOM 754 C C . THR A 1 92 ? 26.137 -17.352 -22.693 1.00 89.44 92 THR A C 1
ATOM 756 O O . THR A 1 92 ? 26.289 -18.213 -23.558 1.00 89.44 92 THR A O 1
ATOM 759 N N . PHE A 1 93 ? 27.170 -16.686 -22.166 1.00 92.56 93 PHE A N 1
ATOM 760 C CA . PHE A 1 93 ? 28.558 -16.913 -22.568 1.00 92.56 93 PHE A CA 1
ATOM 761 C C . PHE A 1 93 ? 29.011 -18.356 -22.302 1.00 92.56 93 PHE A C 1
ATOM 763 O O . PHE A 1 93 ? 29.562 -19.011 -23.189 1.00 92.56 93 PHE A O 1
ATOM 770 N N . TYR A 1 94 ? 28.753 -18.879 -21.099 1.00 90.50 94 TYR A N 1
ATOM 771 C CA . TYR A 1 94 ? 29.137 -20.250 -20.757 1.00 90.50 94 TYR A CA 1
ATOM 772 C C . TYR A 1 94 ? 28.320 -21.297 -21.523 1.00 90.50 94 TYR A C 1
ATOM 774 O O . TYR A 1 94 ? 28.901 -22.271 -22.000 1.00 90.50 94 TYR A O 1
ATOM 782 N N . ALA A 1 95 ? 27.019 -21.076 -21.724 1.00 88.81 95 ALA A N 1
ATOM 783 C CA . ALA A 1 95 ? 26.182 -21.959 -22.535 1.00 88.81 95 ALA A CA 1
ATOM 784 C C . ALA A 1 95 ? 26.672 -22.029 -23.993 1.00 88.81 95 ALA A C 1
ATOM 786 O O . ALA A 1 95 ? 26.871 -23.120 -24.528 1.00 88.81 95 ALA A O 1
ATOM 787 N N . ALA A 1 96 ? 26.963 -20.884 -24.621 1.00 88.56 96 ALA A N 1
ATOM 788 C CA . ALA A 1 96 ? 27.498 -20.845 -25.983 1.00 88.56 96 ALA A CA 1
ATOM 789 C C . ALA A 1 96 ? 28.848 -21.576 -26.100 1.00 88.56 96 ALA A C 1
ATOM 791 O O . ALA A 1 96 ? 29.088 -22.293 -27.070 1.00 88.56 96 ALA A O 1
ATOM 792 N N . ARG A 1 97 ? 29.712 -21.464 -25.082 1.00 88.56 97 ARG A N 1
ATOM 793 C CA . ARG A 1 97 ? 30.996 -22.177 -25.036 1.00 88.56 97 ARG A CA 1
ATOM 794 C C . ARG A 1 97 ? 30.831 -23.697 -24.954 1.00 88.56 97 ARG A C 1
ATOM 796 O O . ARG A 1 97 ? 31.649 -24.412 -25.522 1.00 88.56 97 ARG A O 1
ATOM 803 N N . THR A 1 98 ? 29.804 -24.200 -24.270 1.00 79.19 98 THR A N 1
ATOM 804 C CA . THR A 1 98 ? 29.567 -25.653 -24.172 1.00 79.19 98 THR A CA 1
ATOM 805 C C . THR A 1 98 ? 29.072 -26.292 -25.469 1.00 79.19 98 THR A C 1
ATOM 807 O O . THR A 1 98 ? 29.298 -27.476 -25.655 1.00 79.19 98 THR A O 1
ATOM 810 N N . VAL A 1 99 ? 28.436 -25.530 -26.365 1.00 76.50 99 VAL A N 1
ATOM 811 C CA . VAL A 1 99 ? 27.885 -26.047 -27.637 1.00 76.50 99 VAL A CA 1
ATOM 812 C C . VAL A 1 99 ? 28.924 -26.046 -28.770 1.00 76.50 99 VAL A C 1
ATOM 814 O O . VAL A 1 99 ? 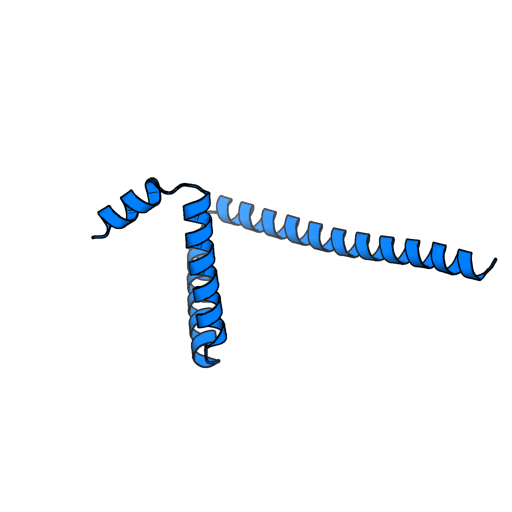28.757 -26.743 -29.764 1.00 76.50 99 VAL A O 1
ATOM 817 N N . LEU A 1 100 ? 29.998 -25.261 -28.635 1.00 68.06 100 LEU A N 1
ATOM 818 C CA . LEU A 1 100 ? 31.081 -25.151 -29.623 1.00 68.06 100 LEU A CA 1
ATOM 819 C C . LEU A 1 100 ? 32.261 -26.117 -29.370 1.00 68.06 100 LEU A C 1
ATOM 821 O O . LEU A 1 100 ? 33.261 -26.022 -30.079 1.00 68.06 100 LEU A O 1
ATOM 825 N N . ASN A 1 101 ? 32.160 -27.009 -28.376 1.00 55.81 101 ASN A N 1
ATOM 826 C CA . ASN A 1 101 ? 33.091 -28.127 -28.144 1.00 55.81 101 ASN A CA 1
ATOM 827 C C . ASN A 1 101 ? 32.389 -29.453 -28.432 1.00 55.81 101 ASN A C 1
ATOM 829 O O . ASN A 1 101 ? 33.088 -30.383 -28.886 1.00 55.81 101 ASN A O 1
#

Sequence (101 aa):
MAQRGQDRRAEETEEQRNSRLSDMAQRGQERRAEETDEQRNSRLAVMGQRSQERRAEGTDEQRNSRLSAMVQHARERRLNVIEGQNQHQIQTFYAARTVLN

Organism: Araneus ventricosus (NCBI:txid182803)

Radius of gyration: 23.56 Å; chains: 1; bounding box: 50×47×58 Å

Secondary structure (DSSP, 8-state):
-HHHHHHHHHS--HHHHHHHHHHHHHHHHHHHHT--HHHHHHHHHHHHHHHHHHHHS--HHHHHHHHHHHHHHHHHHHHHHHHHHHHHHHHHHHHHHHH--

InterPro domains:
  IPR048998 STPR domain [PF21107] (1-66)